Protein AF-A0A3B0SHJ3-F1 (afdb_monomer_lite)

InterPro domains:
  IPR014942 Nucleotidyl transferase AbiEii toxin, Type IV TA system [PF08843] (2-91)

Secondary structure (DSSP, 8-state):
--------SS--S-SSPPEEEEEEEE-SS-EEEEEEEE--HHHHHHHHHHHHHHS--HHHHHHHHHHHHTS---HHHHHHHHGGGPPTT--HHHHHHHHHHTT-

pLDDT: mean 94.22, std 4.11, range [73.62, 98.12]

Sequence (104 aa):
MRVKIEVNTFERSPANPPIRIPFRVESSWFSGSADVLTFTLDEVAATKIRALFQRSKGRDLFDLCLALAQLGVSPSSIVEAFAPYRPDGYTRRRAELNLREKLT

Foldseek 3Di:
DDDDDDDDDPPPDFLDQWAWDKDWDDDPVDTDIDGDTGHDLLLVLLLLLLVLLPDQDVVSVVSNCCCVPPVVPDPVSNVSRNVSVQDPPDDPVSSVVSNVVSVD

Organism: NCBI:txid652676

Radius of gyration: 16.34 Å; chains: 1; bounding box: 32×34×47 Å

Structure (mmCIF, N/CA/C/O backbone):
data_AF-A0A3B0SHJ3-F1
#
_entry.id   AF-A0A3B0SHJ3-F1
#
loop_
_atom_site.group_PDB
_atom_site.id
_atom_site.type_symbol
_atom_site.label_atom_id
_atom_site.label_alt_id
_atom_site.label_comp_id
_atom_site.label_asym_id
_atom_site.label_entity_id
_atom_site.label_seq_id
_atom_site.pdbx_PDB_ins_code
_atom_site.Cartn_x
_atom_site.Cartn_y
_atom_site.Cartn_z
_atom_site.occupancy
_atom_site.B_iso_or_equiv
_atom_site.auth_seq_id
_atom_site.auth_comp_id
_atom_site.auth_asym_id
_atom_site.auth_atom_id
_atom_site.pdbx_PDB_model_num
ATOM 1 N N . MET A 1 1 ? -1.099 -14.171 21.950 1.00 81.75 1 MET A N 1
ATOM 2 C CA . MET A 1 1 ? -1.215 -13.470 20.650 1.00 81.75 1 MET A CA 1
ATOM 3 C C . MET A 1 1 ? 0.085 -12.722 20.385 1.00 81.75 1 MET A C 1
ATOM 5 O O . MET A 1 1 ? 0.650 -12.201 21.334 1.00 81.75 1 MET A O 1
ATOM 9 N N . ARG A 1 2 ? 0.587 -12.700 19.146 1.00 93.12 2 ARG A N 1
ATOM 10 C CA . ARG A 1 2 ? 1.766 -11.904 18.762 1.00 93.12 2 ARG A CA 1
ATOM 11 C C . ARG A 1 2 ? 1.358 -10.970 17.629 1.00 93.12 2 ARG A C 1
ATOM 13 O O . ARG A 1 2 ? 0.772 -11.441 16.660 1.00 93.12 2 ARG A O 1
ATOM 20 N N . VAL A 1 3 ? 1.652 -9.680 17.766 1.00 93.94 3 VAL A N 1
ATOM 21 C CA . VAL A 1 3 ? 1.360 -8.660 16.750 1.00 93.94 3 VAL A CA 1
ATOM 22 C C . VAL A 1 3 ? 2.682 -8.195 16.157 1.00 93.94 3 VAL A C 1
ATOM 24 O O . VAL A 1 3 ? 3.591 -7.821 16.894 1.00 93.94 3 VAL A O 1
ATOM 27 N N . LYS A 1 4 ? 2.802 -8.251 14.829 1.00 96.50 4 LYS A N 1
ATOM 28 C CA . LYS A 1 4 ? 3.963 -7.726 14.109 1.00 96.50 4 LYS A CA 1
ATOM 29 C C . LYS A 1 4 ? 3.676 -6.285 13.698 1.00 96.50 4 LYS A C 1
ATOM 31 O O . LYS A 1 4 ? 2.665 -6.038 13.049 1.00 96.50 4 LYS A O 1
ATOM 36 N N . ILE A 1 5 ? 4.575 -5.372 14.051 1.00 95.62 5 ILE A N 1
ATOM 37 C CA . ILE A 1 5 ? 4.511 -3.958 13.669 1.00 95.62 5 ILE A CA 1
ATOM 38 C C . ILE A 1 5 ? 5.692 -3.675 12.738 1.00 95.62 5 ILE A C 1
ATOM 40 O O . ILE A 1 5 ? 6.832 -3.994 13.072 1.00 95.62 5 ILE A O 1
ATOM 44 N N . GLU A 1 6 ? 5.413 -3.111 11.564 1.00 95.06 6 GLU A N 1
ATOM 45 C CA . GLU A 1 6 ? 6.416 -2.684 10.584 1.00 95.06 6 GLU A CA 1
ATOM 46 C C . GLU A 1 6 ? 6.282 -1.175 10.358 1.00 95.06 6 GLU A C 1
ATOM 48 O O . GLU A 1 6 ? 5.169 -0.667 10.233 1.00 95.06 6 GLU A O 1
ATOM 53 N N . VAL A 1 7 ? 7.410 -0.461 10.304 1.00 93.62 7 VAL A N 1
ATOM 54 C CA . VAL A 1 7 ? 7.455 0.991 10.072 1.00 93.62 7 VAL A CA 1
ATOM 55 C C . VAL A 1 7 ? 8.465 1.276 8.964 1.00 93.62 7 VAL A C 1
ATOM 57 O O . VAL A 1 7 ? 9.634 0.915 9.089 1.00 93.62 7 VAL A O 1
ATOM 60 N N . ASN A 1 8 ? 8.023 1.916 7.877 1.00 90.12 8 ASN A N 1
ATOM 61 C CA . ASN A 1 8 ? 8.918 2.384 6.817 1.00 90.12 8 ASN A CA 1
ATOM 62 C C . ASN A 1 8 ? 9.569 3.709 7.245 1.00 90.12 8 ASN A C 1
ATOM 64 O O . ASN A 1 8 ? 8.874 4.646 7.634 1.00 90.12 8 ASN A O 1
ATOM 68 N N . THR A 1 9 ? 10.898 3.785 7.189 1.00 91.12 9 THR A N 1
ATOM 69 C CA . THR A 1 9 ? 11.678 4.959 7.613 1.00 91.12 9 THR A CA 1
ATOM 70 C C . THR A 1 9 ? 12.254 5.770 6.452 1.00 91.12 9 THR A C 1
ATOM 72 O O . THR A 1 9 ? 12.712 6.892 6.670 1.00 91.12 9 THR A O 1
ATOM 75 N N . PHE A 1 10 ? 12.214 5.241 5.227 1.00 85.38 10 PHE A N 1
ATOM 76 C CA . PHE A 1 10 ? 12.806 5.871 4.043 1.00 85.38 10 PHE A CA 1
ATOM 77 C C . PHE A 1 10 ? 11.757 6.611 3.213 1.00 85.38 10 PHE A C 1
ATOM 79 O O . PHE A 1 10 ? 11.955 7.766 2.843 1.00 85.38 10 PHE A O 1
ATOM 86 N N . GLU A 1 11 ? 10.605 5.986 2.985 1.00 84.69 11 GLU A N 1
ATOM 87 C CA 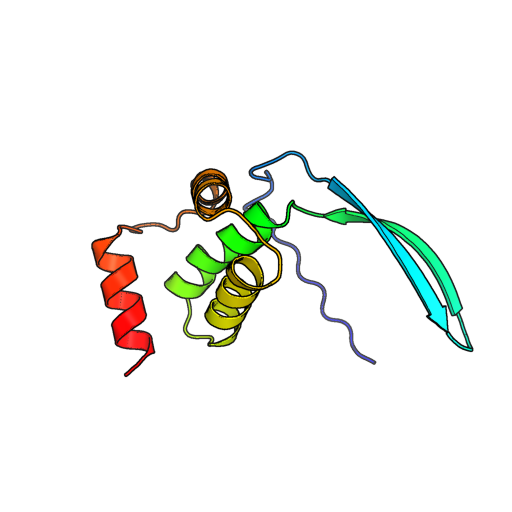. GLU A 1 11 ? 9.507 6.562 2.206 1.00 84.69 11 GLU A CA 1
ATOM 88 C C . GLU A 1 11 ? 8.465 7.133 3.157 1.00 84.69 11 GLU A C 1
ATOM 90 O O . GLU A 1 11 ? 7.574 6.433 3.634 1.00 84.69 11 GLU A O 1
ATOM 95 N N . ARG A 1 12 ? 8.643 8.410 3.494 1.00 83.94 12 ARG A N 1
ATOM 96 C CA . ARG A 1 12 ? 7.862 9.088 4.540 1.00 83.94 12 ARG A CA 1
ATOM 97 C C . ARG A 1 12 ? 6.768 10.004 3.996 1.00 83.94 12 ARG A C 1
ATOM 99 O O . ARG A 1 12 ? 5.947 10.477 4.774 1.00 83.94 12 ARG A O 1
ATOM 106 N N . SER A 1 13 ? 6.767 10.247 2.688 1.00 89.44 13 SER A N 1
ATOM 107 C CA . SER A 1 13 ? 5.778 11.093 2.026 1.00 89.44 13 SER A CA 1
ATOM 108 C C . SER A 1 13 ? 4.768 10.215 1.288 1.00 89.44 13 SER A C 1
ATOM 110 O O . SER A 1 13 ? 5.190 9.433 0.432 1.00 89.44 13 SER A O 1
ATOM 112 N N . PRO A 1 14 ? 3.469 10.312 1.612 1.00 93.25 14 PRO A N 1
ATOM 113 C CA . PRO A 1 14 ? 2.426 9.649 0.841 1.00 93.25 14 PRO A CA 1
ATOM 114 C C . PRO A 1 14 ? 2.296 10.277 -0.555 1.00 93.25 14 PRO A C 1
ATOM 116 O O . PRO A 1 14 ? 2.685 11.433 -0.756 1.00 93.25 14 PRO A O 1
ATOM 119 N N . ALA A 1 15 ? 1.737 9.532 -1.507 1.00 94.25 15 ALA A N 1
ATOM 120 C CA . ALA A 1 15 ? 1.384 10.063 -2.825 1.00 94.25 15 ALA A CA 1
ATOM 121 C C . ALA A 1 15 ? 0.227 11.070 -2.732 1.00 94.25 15 ALA A C 1
ATOM 123 O O . ALA A 1 15 ? 0.269 12.117 -3.376 1.00 94.25 15 ALA A O 1
ATOM 124 N N . ASN A 1 16 ? -0.767 10.773 -1.892 1.00 93.88 16 ASN A N 1
ATOM 125 C CA . ASN A 1 16 ? -1.926 11.618 -1.634 1.00 93.88 16 ASN A CA 1
ATOM 126 C C . ASN A 1 16 ? -1.999 12.024 -0.151 1.00 93.88 16 ASN A C 1
ATOM 128 O O . ASN A 1 16 ? -1.426 11.361 0.712 1.00 93.88 16 ASN A O 1
ATOM 132 N N . PRO A 1 17 ? -2.732 13.090 0.216 1.00 95.56 17 PRO A N 1
ATOM 133 C CA . PRO A 1 17 ? -3.028 13.355 1.620 1.00 95.56 17 PRO A CA 1
ATOM 134 C C . PRO A 1 17 ? -3.686 12.128 2.285 1.00 95.56 17 PRO A C 1
ATOM 136 O O . PRO A 1 17 ? -4.662 11.600 1.745 1.00 95.56 17 PRO A O 1
ATOM 139 N N . PRO A 1 18 ? -3.190 11.661 3.448 1.00 95.75 18 PRO A N 1
ATOM 140 C CA . PRO A 1 18 ? -3.762 10.503 4.116 1.00 95.75 18 PRO A CA 1
ATOM 141 C C . PRO A 1 18 ? -5.178 10.818 4.603 1.00 95.75 18 PRO A C 1
ATOM 143 O O . PRO A 1 18 ? -5.482 11.932 5.036 1.00 95.75 18 PRO A O 1
ATOM 146 N N . ILE A 1 19 ? -6.038 9.808 4.564 1.00 97.38 19 ILE A N 1
ATOM 147 C CA . ILE A 1 19 ? -7.447 9.895 4.940 1.00 97.38 19 ILE A CA 1
ATOM 148 C C . ILE A 1 19 ? -7.677 9.280 6.318 1.00 97.38 19 ILE A C 1
ATOM 150 O O . ILE A 1 19 ? -6.891 8.463 6.799 1.00 97.38 19 ILE A O 1
ATOM 154 N N . ARG A 1 20 ? -8.780 9.660 6.963 1.00 98.12 20 ARG A N 1
ATOM 155 C CA . ARG A 1 20 ? -9.241 9.038 8.207 1.00 98.12 20 ARG A CA 1
ATOM 156 C C . ARG A 1 20 ? -10.463 8.181 7.929 1.00 98.12 20 ARG A C 1
ATOM 158 O O . ARG A 1 20 ? -11.426 8.670 7.346 1.00 98.12 20 ARG A O 1
ATOM 165 N N . ILE A 1 21 ? -10.418 6.923 8.352 1.00 96.75 21 ILE A N 1
ATOM 166 C CA . ILE A 1 21 ? -11.545 5.996 8.247 1.00 96.75 21 ILE A CA 1
ATOM 167 C C . ILE A 1 21 ? -11.999 5.629 9.665 1.00 96.75 21 ILE A C 1
ATOM 169 O O . ILE A 1 21 ? -11.167 5.171 10.456 1.00 96.75 21 ILE A O 1
ATOM 173 N N . PRO A 1 22 ? -13.288 5.806 10.009 1.00 97.75 22 PRO A N 1
ATOM 174 C CA . PRO A 1 22 ? -13.801 5.392 11.306 1.00 97.75 22 PRO A CA 1
ATOM 175 C C . PRO A 1 22 ? -13.758 3.866 11.411 1.00 97.75 22 PRO A C 1
ATOM 177 O O . PRO A 1 22 ? -14.297 3.152 10.565 1.00 97.75 22 PRO A O 1
ATOM 180 N N . PHE A 1 23 ? -13.129 3.356 12.466 1.00 97.25 23 PHE A N 1
ATOM 181 C CA . PHE A 1 23 ? -13.066 1.930 12.760 1.00 97.25 23 PHE A CA 1
ATOM 182 C C . PHE A 1 23 ? -13.593 1.664 14.165 1.00 97.25 23 PHE A C 1
ATOM 184 O O . PHE A 1 23 ? -13.221 2.350 15.120 1.00 97.25 23 PHE A O 1
ATOM 191 N N . ARG A 1 24 ? -14.459 0.656 14.295 1.00 97.75 24 ARG A N 1
ATOM 192 C CA . ARG A 1 24 ? -15.031 0.231 15.572 1.00 97.75 24 ARG A CA 1
ATOM 193 C C . ARG A 1 24 ? -14.740 -1.244 15.814 1.00 97.75 24 ARG A C 1
ATOM 195 O O . ARG A 1 24 ? -14.871 -2.065 14.912 1.00 97.75 24 ARG A O 1
ATOM 202 N N . VAL A 1 25 ? -14.388 -1.558 17.053 1.00 96.62 25 VAL A N 1
ATOM 203 C CA . VAL A 1 25 ? -14.275 -2.921 17.567 1.00 96.62 25 VAL A CA 1
ATOM 204 C C . VAL A 1 25 ? -15.342 -3.115 18.633 1.00 96.62 25 VAL A C 1
ATOM 206 O O . VAL A 1 25 ? -15.446 -2.306 19.554 1.00 96.62 25 VAL A O 1
ATOM 209 N N . GLU A 1 26 ? -16.100 -4.200 18.519 1.00 97.12 26 GLU A N 1
ATOM 210 C CA . GLU A 1 26 ? -17.040 -4.668 19.536 1.00 97.12 26 GLU A CA 1
ATOM 211 C C . GLU A 1 26 ? -16.763 -6.154 19.794 1.00 97.12 26 GLU A C 1
ATOM 213 O O . GLU A 1 26 ? -16.720 -6.968 18.870 1.00 97.12 26 GLU A O 1
ATOM 218 N N . SER A 1 27 ? -16.502 -6.507 21.050 1.00 95.56 27 SER A N 1
ATOM 219 C CA . SER A 1 27 ? -16.205 -7.874 21.483 1.00 95.56 27 SER A CA 1
ATOM 220 C C . SER A 1 27 ? -16.653 -8.087 22.930 1.00 95.56 27 SER A C 1
ATOM 222 O O . SER A 1 27 ? -16.972 -7.131 23.633 1.00 95.56 27 SER A O 1
ATOM 224 N N . SER A 1 28 ? -16.636 -9.332 23.415 1.00 97.12 28 SER A N 1
ATOM 225 C CA . S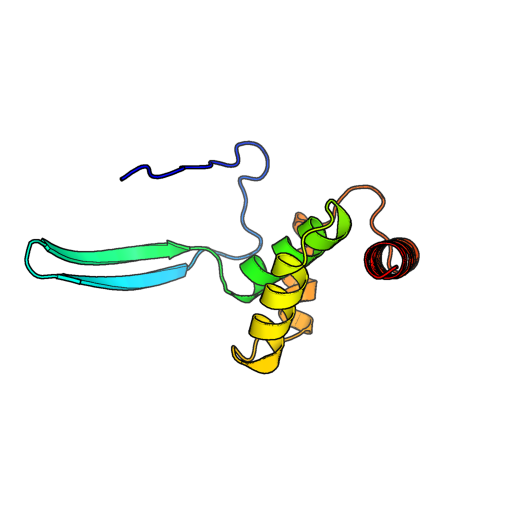ER A 1 28 ? -17.080 -9.655 24.781 1.00 97.12 28 SER A CA 1
ATOM 226 C C . SER A 1 28 ? -16.208 -9.065 25.898 1.00 97.12 28 SER A C 1
ATOM 228 O O . SER A 1 28 ? -16.606 -9.098 27.058 1.00 97.12 28 SER A O 1
ATOM 230 N N . TRP A 1 29 ? -15.019 -8.558 25.572 1.00 96.62 29 TRP A N 1
ATOM 231 C CA . TRP A 1 29 ? -14.028 -8.084 26.543 1.00 96.62 29 TRP A CA 1
ATOM 232 C C . TRP A 1 29 ? -13.475 -6.688 26.219 1.00 96.62 29 TRP A C 1
ATOM 234 O O . TRP A 1 29 ? -12.687 -6.152 26.994 1.00 96.62 29 TRP A O 1
ATOM 244 N N . PHE A 1 30 ? -13.877 -6.088 25.094 1.00 96.88 30 PHE A N 1
ATOM 245 C CA . PHE A 1 30 ? -13.462 -4.747 24.691 1.00 96.88 30 PHE A CA 1
ATOM 246 C C . PHE A 1 30 ? -14.437 -4.139 23.680 1.00 96.88 30 PHE A C 1
ATOM 248 O O . PHE A 1 30 ? -14.815 -4.801 22.709 1.00 96.88 30 PHE A O 1
ATOM 255 N N . SER A 1 31 ? -14.742 -2.855 23.870 1.00 97.88 31 SER A N 1
ATOM 256 C CA . SER A 1 31 ? -15.421 -2.009 22.890 1.00 97.88 31 SER A CA 1
ATOM 257 C C . SER A 1 31 ? -14.667 -0.694 22.747 1.00 97.88 31 SER A C 1
ATOM 259 O O . SER A 1 31 ? -14.286 -0.079 23.743 1.00 97.88 31 SER A O 1
ATOM 261 N N . GLY A 1 32 ? -14.459 -0.250 21.511 1.00 98.00 32 GLY A N 1
ATOM 262 C CA . GLY A 1 32 ? -13.753 0.995 21.238 1.00 98.00 32 GLY A CA 1
ATOM 263 C C . GLY A 1 32 ? -13.864 1.423 19.783 1.00 98.00 32 GLY A C 1
ATOM 264 O O . GLY A 1 32 ? -14.184 0.627 18.901 1.00 98.00 32 GLY A O 1
ATOM 265 N N . SER A 1 33 ? -13.589 2.697 19.531 1.00 98.06 33 SER A N 1
ATOM 266 C CA . SER A 1 33 ? -13.580 3.270 18.187 1.00 98.06 33 SER A CA 1
ATOM 267 C C . SER A 1 33 ? -12.450 4.274 18.026 1.00 98.06 33 SER A C 1
ATOM 269 O O . SER A 1 33 ? -12.076 4.942 18.988 1.00 98.06 33 SER A O 1
ATOM 271 N N . ALA A 1 34 ? -11.938 4.401 16.807 1.00 97.81 34 ALA A N 1
ATOM 272 C CA . ALA A 1 34 ? -10.945 5.402 16.451 1.00 97.81 34 ALA A CA 1
ATOM 273 C C . ALA A 1 34 ? -11.063 5.789 14.973 1.00 97.81 34 ALA A C 1
ATOM 275 O O . ALA A 1 34 ? -11.437 4.966 14.137 1.00 97.81 34 ALA A O 1
ATOM 276 N N . ASP A 1 35 ? -10.665 7.018 14.656 1.00 98.06 35 ASP A N 1
ATOM 277 C CA . ASP A 1 35 ? -10.467 7.470 13.281 1.00 98.06 35 ASP A CA 1
ATOM 278 C C . ASP A 1 35 ? -9.055 7.102 12.819 1.00 98.06 35 ASP A C 1
ATOM 280 O O . ASP A 1 35 ? -8.074 7.798 13.113 1.00 98.06 35 ASP A O 1
ATOM 284 N N . VAL A 1 36 ? -8.951 5.981 12.106 1.00 97.38 36 VAL A N 1
ATOM 285 C CA . VAL A 1 36 ? -7.678 5.409 11.663 1.00 97.38 36 VAL A CA 1
ATOM 286 C C . VAL A 1 36 ? -7.136 6.227 10.501 1.00 97.38 36 VAL A C 1
ATOM 288 O O . VAL A 1 36 ? -7.760 6.304 9.444 1.00 97.38 36 VAL A O 1
ATOM 291 N N . LEU A 1 37 ? -5.961 6.827 10.694 1.00 97.44 37 LEU A N 1
ATOM 292 C CA . LEU A 1 37 ? -5.228 7.495 9.624 1.00 97.44 37 LEU A CA 1
ATOM 293 C C . LEU A 1 37 ? -4.606 6.440 8.699 1.00 97.44 37 LEU A C 1
ATOM 295 O O . LEU A 1 37 ? -3.835 5.596 9.154 1.00 97.44 37 LEU A O 1
ATOM 299 N N . THR A 1 38 ? -4.937 6.491 7.414 1.00 96.31 38 THR A N 1
ATOM 300 C CA . THR A 1 38 ? -4.489 5.531 6.400 1.00 96.31 38 THR A CA 1
ATOM 301 C C . THR A 1 38 ? -4.280 6.212 5.049 1.00 96.31 38 THR A C 1
ATOM 303 O O . THR A 1 38 ? -4.778 7.308 4.803 1.00 96.31 38 THR A O 1
ATOM 306 N N . PHE A 1 39 ? -3.546 5.556 4.156 1.00 96.38 39 PHE A N 1
ATOM 307 C CA . PHE A 1 39 ? -3.467 5.939 2.748 1.00 96.38 39 PHE A CA 1
ATOM 308 C C . PHE A 1 39 ? -4.800 5.695 2.034 1.00 96.38 39 PHE A C 1
ATOM 310 O O . PHE A 1 39 ? -5.624 4.890 2.488 1.00 96.38 39 PHE A O 1
ATOM 317 N N . THR A 1 40 ? -4.990 6.366 0.900 1.00 96.38 40 THR A N 1
ATOM 318 C CA . THR A 1 40 ? -6.119 6.108 0.007 1.00 96.38 40 THR A CA 1
ATOM 319 C C . THR A 1 40 ? -6.002 4.720 -0.626 1.00 96.38 40 THR A C 1
ATOM 321 O O . THR A 1 40 ? -4.922 4.127 -0.696 1.00 96.38 40 THR A O 1
ATOM 324 N N . LEU A 1 41 ? -7.125 4.153 -1.065 1.00 96.31 41 LEU A N 1
ATOM 325 C CA . LEU A 1 41 ? -7.143 2.776 -1.555 1.00 96.31 41 LEU A CA 1
ATOM 326 C C . LEU A 1 41 ? -6.334 2.598 -2.854 1.00 96.31 41 LEU A C 1
ATOM 328 O O . LEU A 1 41 ? -5.667 1.580 -3.033 1.00 96.31 41 LEU A O 1
ATOM 332 N N . ASP A 1 42 ? -6.362 3.599 -3.730 1.00 96.88 42 ASP A N 1
ATOM 333 C CA . ASP A 1 42 ? -5.539 3.692 -4.936 1.00 96.88 42 ASP A CA 1
ATOM 334 C C . ASP A 1 42 ? -4.042 3.706 -4.614 1.00 96.88 42 ASP A C 1
ATOM 336 O O . ASP A 1 42 ? -3.283 2.976 -5.249 1.00 96.88 42 ASP A O 1
ATOM 340 N N . GLU A 1 43 ? -3.623 4.431 -3.577 1.00 97.06 43 GLU A N 1
ATOM 341 C CA . GLU A 1 43 ? -2.235 4.460 -3.121 1.00 97.06 43 GLU A CA 1
ATOM 342 C C . GLU A 1 43 ? -1.810 3.112 -2.521 1.00 97.06 43 GLU A C 1
ATOM 344 O O . GLU A 1 43 ? -0.759 2.570 -2.874 1.00 97.06 43 GLU A O 1
ATOM 349 N N . VAL A 1 44 ? -2.663 2.494 -1.694 1.00 96.62 44 VAL A N 1
ATOM 350 C CA . VAL A 1 44 ? -2.422 1.135 -1.179 1.00 96.62 44 VAL A CA 1
ATOM 351 C C . VAL A 1 44 ? -2.252 0.145 -2.333 1.00 96.62 44 VAL A C 1
ATOM 353 O O . VAL A 1 44 ? -1.292 -0.631 -2.328 1.00 96.62 44 VAL A O 1
ATOM 356 N N . ALA A 1 45 ? -3.131 0.182 -3.338 1.00 97.62 45 ALA A N 1
ATOM 357 C CA . ALA A 1 45 ? -3.035 -0.662 -4.525 1.00 97.62 45 ALA A CA 1
ATOM 358 C C . ALA A 1 45 ? -1.774 -0.355 -5.355 1.00 97.62 45 ALA A C 1
ATOM 360 O O . ALA A 1 45 ? -1.103 -1.280 -5.814 1.00 97.62 45 ALA A O 1
ATOM 361 N N . ALA A 1 46 ? -1.378 0.912 -5.481 1.00 96.81 46 ALA A N 1
ATOM 362 C CA . ALA A 1 46 ? -0.175 1.313 -6.204 1.00 96.81 46 ALA A CA 1
ATOM 363 C C . ALA A 1 46 ? 1.091 0.683 -5.604 1.00 96.81 46 ALA A C 1
ATOM 365 O O . ALA A 1 46 ? 1.932 0.145 -6.332 1.00 96.81 46 ALA A O 1
ATOM 366 N N . THR A 1 47 ? 1.203 0.626 -4.271 1.00 96.12 47 THR A N 1
ATOM 367 C CA . THR A 1 47 ? 2.346 -0.044 -3.620 1.00 96.12 47 THR A CA 1
ATOM 368 C C . THR A 1 47 ? 2.434 -1.543 -3.943 1.00 96.12 47 THR A C 1
ATOM 370 O O . THR A 1 47 ? 3.532 -2.116 -3.929 1.00 96.12 47 THR A O 1
ATOM 373 N N . LYS A 1 48 ? 1.313 -2.189 -4.304 1.00 96.44 48 LYS A N 1
ATOM 374 C CA . LYS A 1 48 ? 1.289 -3.597 -4.728 1.00 96.44 48 LYS A CA 1
ATOM 375 C C . LYS A 1 48 ? 1.939 -3.807 -6.084 1.00 96.44 48 LYS A C 1
ATOM 377 O O . LYS A 1 48 ? 2.524 -4.863 -6.280 1.00 96.44 48 LYS A O 1
ATOM 382 N N . ILE A 1 49 ? 1.939 -2.814 -6.976 1.00 95.44 49 ILE A N 1
ATOM 383 C CA . ILE A 1 49 ? 2.664 -2.892 -8.255 1.00 95.44 49 ILE A CA 1
ATOM 384 C C . ILE A 1 49 ? 4.166 -3.041 -7.993 1.00 95.44 49 ILE A C 1
ATOM 386 O O . ILE A 1 49 ? 4.815 -3.935 -8.541 1.00 95.44 49 ILE A O 1
ATOM 390 N N . ARG A 1 50 ? 4.727 -2.218 -7.095 1.00 94.50 50 ARG A N 1
ATOM 391 C CA . ARG A 1 50 ? 6.136 -2.349 -6.697 1.00 94.50 50 ARG A CA 1
ATOM 392 C C . ARG A 1 50 ? 6.398 -3.684 -6.008 1.00 94.50 50 ARG A C 1
ATOM 394 O O . ARG A 1 50 ? 7.382 -4.341 -6.340 1.00 94.50 50 ARG A O 1
ATOM 401 N N . ALA A 1 51 ? 5.551 -4.083 -5.059 1.00 94.56 51 ALA A N 1
ATOM 402 C CA . ALA A 1 51 ? 5.720 -5.354 -4.359 1.00 94.56 51 ALA A CA 1
ATOM 403 C C . ALA A 1 51 ? 5.698 -6.532 -5.347 1.00 94.56 51 ALA A C 1
ATOM 405 O O . ALA A 1 51 ? 6.594 -7.375 -5.324 1.00 94.56 51 ALA A O 1
ATOM 406 N N . LEU A 1 52 ? 4.742 -6.533 -6.277 1.00 93.81 52 LEU A N 1
ATOM 407 C CA . LEU A 1 52 ? 4.634 -7.526 -7.334 1.00 93.81 52 LEU A CA 1
ATOM 408 C C . LEU A 1 52 ? 5.870 -7.539 -8.232 1.00 93.81 52 LEU A C 1
ATOM 410 O O . LEU A 1 52 ? 6.260 -8.612 -8.664 1.00 93.81 52 LEU A O 1
ATOM 414 N N . PHE A 1 53 ? 6.522 -6.400 -8.479 1.00 94.94 53 PHE A N 1
ATOM 415 C CA . PHE A 1 53 ? 7.777 -6.340 -9.234 1.00 94.94 53 PHE A CA 1
ATOM 416 C C . PHE A 1 53 ? 8.977 -6.879 -8.434 1.00 94.94 53 PHE A C 1
ATOM 418 O O . PHE A 1 53 ? 9.761 -7.685 -8.935 1.00 94.94 53 PHE A O 1
ATOM 425 N N . GLN A 1 54 ? 9.111 -6.501 -7.163 1.00 93.25 54 GLN A N 1
ATOM 426 C CA . GLN A 1 54 ? 10.298 -6.804 -6.351 1.00 93.25 54 GLN A CA 1
ATOM 427 C C . GLN A 1 54 ? 10.309 -8.212 -5.738 1.00 93.25 54 GLN A C 1
ATOM 429 O O . GLN A 1 54 ? 11.380 -8.730 -5.432 1.00 93.25 54 GLN A O 1
ATOM 434 N N . ARG A 1 55 ? 9.149 -8.853 -5.543 1.00 92.12 55 ARG A N 1
ATOM 435 C CA . ARG A 1 55 ? 9.049 -10.189 -4.922 1.00 92.12 55 ARG A CA 1
ATOM 436 C C . ARG A 1 55 ? 8.021 -11.087 -5.612 1.00 92.12 55 ARG A C 1
ATOM 438 O O . ARG A 1 55 ? 7.183 -10.611 -6.370 1.00 92.12 55 ARG A O 1
ATOM 445 N N . SER A 1 56 ? 8.069 -12.385 -5.319 1.00 86.50 56 SER A N 1
ATOM 446 C CA . SER A 1 56 ? 7.132 -13.392 -5.840 1.00 86.50 56 SER A CA 1
ATOM 447 C C . SER A 1 56 ? 6.165 -13.836 -4.743 1.00 86.50 56 SER A C 1
ATOM 449 O O . SER A 1 56 ? 6.390 -14.837 -4.066 1.00 86.50 56 SER A O 1
ATOM 451 N N . LYS A 1 57 ? 5.102 -13.058 -4.502 1.00 85.50 57 LYS A N 1
ATOM 452 C CA . LYS A 1 57 ? 4.028 -13.431 -3.567 1.00 85.50 57 LYS A CA 1
ATOM 453 C C . LYS A 1 57 ? 2.673 -13.272 -4.247 1.00 85.50 57 LYS A C 1
ATOM 455 O O . LYS A 1 57 ? 2.245 -12.152 -4.495 1.00 85.50 57 LYS A O 1
ATOM 460 N N . GLY A 1 58 ? 1.964 -14.383 -4.466 1.00 86.62 58 GLY A N 1
ATOM 461 C CA . GLY A 1 58 ? 0.660 -14.386 -5.152 1.00 86.62 58 GLY A CA 1
ATOM 462 C C . GLY A 1 58 ? -0.399 -13.471 -4.519 1.00 86.62 58 GLY A C 1
ATOM 463 O O . GLY A 1 58 ? -1.289 -12.988 -5.209 1.00 86.62 58 GLY A O 1
ATOM 464 N N . ARG A 1 59 ? -0.259 -13.151 -3.225 1.00 93.00 59 ARG A N 1
ATOM 465 C CA . ARG A 1 59 ? -1.132 -12.199 -2.521 1.00 93.00 59 ARG A CA 1
ATOM 466 C C . ARG A 1 59 ? -1.105 -10.788 -3.112 1.00 93.00 59 ARG A C 1
ATOM 468 O O . ARG A 1 59 ? -2.139 -10.146 -3.114 1.00 93.00 59 ARG A O 1
ATOM 475 N N . ASP A 1 60 ? 0.028 -10.319 -3.641 1.00 93.38 60 ASP A N 1
ATOM 476 C CA . ASP A 1 60 ? 0.097 -8.972 -4.228 1.00 93.38 60 ASP A CA 1
ATOM 477 C C . ASP A 1 60 ? -0.753 -8.878 -5.515 1.00 93.38 60 ASP A C 1
ATOM 479 O O . ASP A 1 60 ? -1.388 -7.856 -5.765 1.00 93.38 60 ASP A O 1
ATOM 483 N N . LEU A 1 61 ? -0.833 -9.966 -6.295 1.00 92.12 61 LEU A N 1
ATOM 484 C CA . LEU A 1 61 ? -1.719 -10.061 -7.461 1.00 92.12 61 LEU A CA 1
ATOM 485 C C . LEU A 1 61 ? -3.195 -10.155 -7.045 1.00 92.12 61 LEU A C 1
ATOM 487 O O . LEU A 1 61 ? -4.048 -9.520 -7.661 1.00 92.12 61 LEU A O 1
ATOM 491 N N . PHE A 1 62 ? -3.490 -10.920 -5.990 1.00 94.12 62 PHE A N 1
ATOM 492 C CA . PHE A 1 62 ? -4.835 -10.988 -5.419 1.00 94.12 62 PHE A CA 1
ATOM 493 C C . PHE A 1 62 ? -5.311 -9.616 -4.925 1.00 94.12 62 PHE A C 1
ATOM 495 O O . PHE A 1 62 ? -6.415 -9.209 -5.268 1.00 94.12 62 PHE A O 1
ATOM 502 N N . ASP A 1 63 ? -4.473 -8.881 -4.189 1.00 95.62 63 ASP A N 1
ATOM 503 C CA . ASP A 1 63 ? -4.801 -7.549 -3.669 1.00 95.62 63 ASP A CA 1
ATOM 504 C C . ASP A 1 63 ? -5.121 -6.561 -4.807 1.00 95.62 63 ASP A C 1
ATOM 506 O O . ASP A 1 63 ? -6.094 -5.813 -4.724 1.00 95.62 63 ASP A O 1
ATOM 510 N N . LEU A 1 64 ? -4.344 -6.587 -5.899 1.00 94.94 64 LEU A N 1
ATOM 511 C CA . LEU A 1 64 ? -4.615 -5.779 -7.095 1.00 94.94 64 LEU A CA 1
ATOM 512 C C . LEU A 1 64 ? -5.930 -6.177 -7.776 1.00 94.94 64 LEU A C 1
ATOM 514 O O . LEU A 1 64 ? -6.714 -5.309 -8.152 1.00 94.94 64 LEU A O 1
ATOM 518 N N . CYS A 1 65 ? -6.194 -7.479 -7.912 1.00 95.25 65 CYS A N 1
ATOM 519 C CA . CYS A 1 65 ? -7.451 -7.978 -8.467 1.00 95.25 65 CYS A CA 1
ATOM 520 C C . CYS A 1 65 ? -8.650 -7.536 -7.617 1.00 95.25 65 CYS A C 1
ATOM 522 O O . CYS A 1 65 ? -9.637 -7.044 -8.155 1.00 95.25 65 CYS A O 1
ATOM 524 N N . LEU A 1 66 ? -8.544 -7.639 -6.290 1.00 97.25 66 LEU A N 1
ATOM 525 C CA . LEU A 1 66 ? -9.575 -7.207 -5.351 1.00 97.25 66 LEU A CA 1
ATOM 526 C C . LEU A 1 66 ? -9.857 -5.703 -5.474 1.00 97.25 66 LEU A C 1
ATOM 528 O O . LEU A 1 66 ? -11.019 -5.300 -5.566 1.00 97.25 66 LEU A O 1
ATOM 532 N N . ALA A 1 67 ? -8.800 -4.886 -5.522 1.00 97.19 67 ALA A N 1
ATOM 533 C CA . ALA A 1 67 ? -8.908 -3.439 -5.683 1.00 97.19 67 ALA A CA 1
ATOM 534 C C . ALA A 1 67 ? -9.654 -3.054 -6.971 1.00 97.19 67 ALA A C 1
ATOM 536 O O . ALA A 1 67 ? -10.544 -2.205 -6.940 1.00 97.19 67 ALA A O 1
ATOM 537 N N . LEU A 1 68 ? -9.331 -3.716 -8.085 1.00 96.75 68 LEU A N 1
ATOM 538 C CA . LEU A 1 68 ? -9.929 -3.447 -9.392 1.00 96.75 68 LEU A CA 1
ATOM 539 C C . LEU A 1 68 ? -11.356 -3.997 -9.520 1.00 96.75 68 LEU A C 1
ATOM 541 O O . LEU A 1 68 ? -12.244 -3.304 -10.006 1.00 96.75 68 LEU A O 1
ATOM 545 N N . ALA A 1 69 ? -11.580 -5.245 -9.110 1.00 96.31 69 ALA A N 1
ATOM 546 C CA . ALA A 1 69 ? -12.807 -5.975 -9.419 1.00 96.31 69 ALA A CA 1
ATOM 547 C C . ALA A 1 69 ? -13.921 -5.781 -8.384 1.00 96.31 69 ALA A C 1
ATOM 549 O O . ALA A 1 69 ? -15.092 -5.872 -8.739 1.00 96.31 69 ALA A O 1
ATOM 550 N N . GLN A 1 70 ? -13.578 -5.556 -7.112 1.00 95.94 70 GLN A N 1
ATOM 551 C CA . GLN A 1 70 ? -14.569 -5.486 -6.030 1.00 95.94 70 GLN A CA 1
ATOM 552 C C . GLN A 1 70 ? -14.632 -4.113 -5.376 1.00 95.94 70 GLN A C 1
ATOM 554 O O . GLN A 1 70 ? -15.714 -3.659 -5.020 1.00 95.94 70 GLN A O 1
ATOM 559 N N . LEU A 1 71 ? -13.487 -3.445 -5.219 1.00 95.06 71 LEU A N 1
ATOM 560 C CA . LEU A 1 71 ? -13.433 -2.145 -4.550 1.00 95.06 71 LEU A CA 1
ATOM 561 C C . LEU A 1 71 ? -13.571 -0.958 -5.516 1.00 95.06 71 LEU A C 1
ATOM 563 O O . LEU A 1 71 ? -13.623 0.184 -5.069 1.00 95.06 71 LEU A O 1
ATOM 567 N N . GLY A 1 72 ? -13.645 -1.221 -6.826 1.00 94.19 72 GLY A N 1
ATOM 568 C CA . GLY A 1 72 ? -13.937 -0.212 -7.846 1.00 94.19 72 GLY A CA 1
ATOM 569 C C . GLY A 1 72 ? -12.858 0.861 -7.997 1.00 94.19 72 GLY A C 1
ATOM 570 O O . GLY A 1 72 ? -13.156 1.971 -8.432 1.00 94.19 72 GLY A O 1
ATOM 571 N N . VAL A 1 73 ? -11.611 0.560 -7.626 1.00 96.94 73 VAL A N 1
ATOM 572 C CA . VAL A 1 73 ? -10.505 1.511 -7.762 1.00 96.94 73 VAL A CA 1
ATOM 573 C C . VAL A 1 73 ? -10.186 1.701 -9.241 1.00 96.94 73 VAL A C 1
ATOM 575 O O . VAL A 1 73 ? -9.972 0.726 -9.964 1.00 96.94 73 VAL A O 1
ATOM 578 N N . SER A 1 74 ? -10.113 2.954 -9.696 1.00 97.00 74 SER A N 1
ATOM 579 C CA . SER A 1 74 ? -9.751 3.239 -11.084 1.00 97.00 74 SER A CA 1
ATOM 580 C C . SER A 1 74 ? -8.315 2.785 -11.374 1.00 97.00 74 SER A C 1
ATOM 582 O O . SER A 1 74 ? -7.392 3.177 -10.656 1.00 97.00 74 SER A O 1
ATOM 584 N N . PRO A 1 75 ? -8.064 2.042 -12.469 1.00 96.69 75 PRO A N 1
ATOM 585 C CA . PRO A 1 75 ? -6.702 1.775 -12.918 1.00 96.69 75 PRO A CA 1
ATOM 586 C C . PRO A 1 75 ? -5.874 3.054 -13.099 1.00 96.69 75 PRO A C 1
ATOM 588 O O . PRO A 1 75 ? -4.679 3.044 -12.818 1.00 96.69 75 PRO A O 1
ATOM 591 N N . SER A 1 76 ? -6.494 4.158 -13.537 1.00 96.75 76 SER A N 1
ATOM 592 C CA . SER A 1 76 ? -5.789 5.429 -13.732 1.00 96.75 76 SER A CA 1
ATOM 593 C C . SER A 1 76 ? -5.300 6.019 -12.411 1.00 96.75 76 SER A C 1
ATOM 595 O O . SER A 1 76 ? -4.135 6.395 -12.327 1.00 96.75 76 SER A O 1
ATOM 597 N N . SER A 1 77 ? -6.127 6.009 -11.359 1.00 96.94 77 SER A N 1
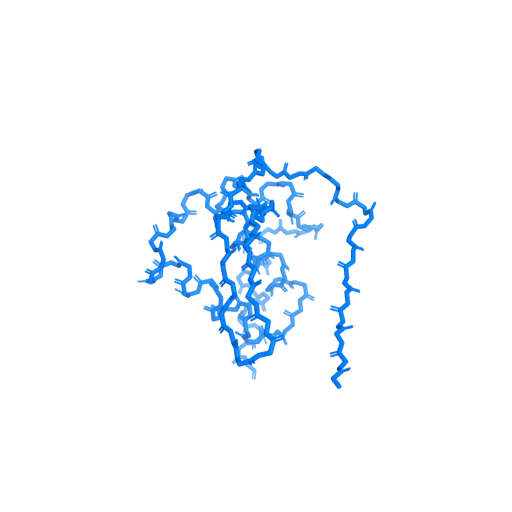ATOM 598 C CA . SER A 1 77 ? -5.744 6.558 -10.053 1.00 96.94 77 SER A CA 1
ATOM 599 C C . SER A 1 77 ? -4.637 5.733 -9.396 1.00 96.94 77 SER A C 1
ATOM 601 O O . SER A 1 77 ? -3.727 6.290 -8.792 1.00 96.94 77 SER A O 1
ATOM 603 N N . ILE A 1 78 ? -4.645 4.407 -9.580 1.00 97.25 78 ILE A N 1
ATOM 604 C CA . ILE A 1 78 ? -3.548 3.536 -9.126 1.00 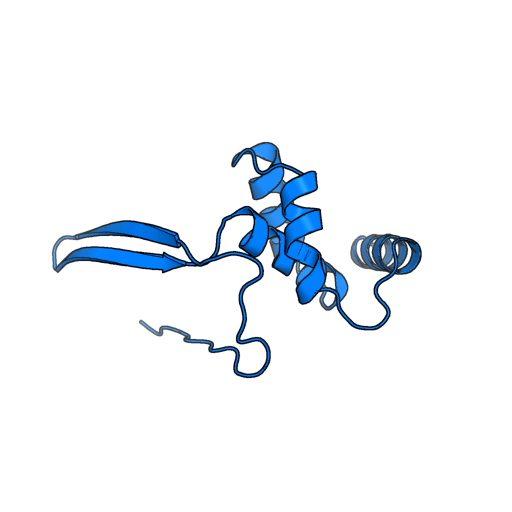97.25 78 ILE A CA 1
ATOM 605 C C . ILE A 1 78 ? -2.236 3.920 -9.823 1.00 97.25 78 ILE A C 1
ATOM 607 O O . ILE A 1 78 ? -1.185 3.990 -9.189 1.00 97.25 78 ILE A O 1
ATOM 611 N N . VAL A 1 79 ? -2.280 4.152 -11.138 1.00 95.25 79 VAL A N 1
ATOM 612 C CA . VAL A 1 79 ? -1.095 4.517 -11.929 1.00 95.25 79 VAL A CA 1
ATOM 613 C C . VAL A 1 79 ? -0.581 5.907 -11.546 1.00 95.25 79 VAL A C 1
ATOM 615 O O . VAL A 1 79 ? 0.631 6.087 -11.433 1.00 95.25 79 VAL A O 1
ATOM 618 N N . GLU A 1 80 ? -1.474 6.866 -11.308 1.00 95.69 80 GLU A N 1
ATOM 619 C CA . GLU A 1 80 ? -1.135 8.211 -10.826 1.00 95.69 80 GLU A CA 1
ATOM 620 C C . GLU A 1 80 ? -0.448 8.151 -9.453 1.00 95.69 80 GLU A C 1
ATOM 622 O O . GLU A 1 80 ? 0.649 8.690 -9.286 1.00 95.69 80 GLU A O 1
ATOM 627 N N . ALA A 1 81 ? -1.018 7.399 -8.507 1.00 96.44 81 ALA A N 1
ATOM 628 C CA . ALA A 1 81 ? -0.453 7.213 -7.171 1.00 96.44 81 ALA A CA 1
ATOM 629 C C . ALA A 1 81 ? 0.848 6.384 -7.160 1.00 96.44 81 ALA A C 1
ATOM 631 O O . ALA A 1 81 ? 1.577 6.384 -6.170 1.00 96.44 81 ALA A O 1
ATOM 632 N N . PHE A 1 82 ? 1.180 5.676 -8.246 1.00 96.12 82 PHE A N 1
ATOM 633 C CA . PHE A 1 82 ? 2.371 4.825 -8.321 1.00 96.12 82 PHE A CA 1
ATOM 634 C C . PHE A 1 82 ? 3.680 5.594 -8.523 1.00 96.12 82 PHE A C 1
ATOM 636 O O . PHE A 1 82 ? 4.744 5.064 -8.200 1.00 96.12 82 PHE A O 1
ATOM 643 N N . ALA A 1 83 ? 3.632 6.826 -9.037 1.00 92.12 83 ALA A N 1
ATOM 644 C CA . ALA A 1 83 ? 4.824 7.609 -9.371 1.00 92.12 83 ALA A CA 1
ATOM 645 C C . ALA A 1 83 ? 5.905 7.645 -8.260 1.00 92.12 83 ALA A C 1
ATOM 647 O O . ALA A 1 83 ? 7.049 7.297 -8.568 1.00 92.12 83 ALA A O 1
ATOM 648 N N . PRO A 1 84 ? 5.594 7.971 -6.986 1.00 92.12 84 PRO A N 1
ATOM 649 C CA . PRO A 1 84 ? 6.592 7.984 -5.909 1.00 92.12 84 PRO A CA 1
ATOM 650 C C . PRO A 1 84 ? 7.070 6.589 -5.478 1.00 92.12 84 PRO A C 1
ATOM 652 O O . PRO A 1 84 ? 8.110 6.473 -4.838 1.00 92.12 84 PRO A O 1
ATOM 655 N N . TYR A 1 85 ? 6.349 5.524 -5.837 1.00 93.44 85 TYR A N 1
ATOM 656 C CA . TYR A 1 85 ? 6.683 4.143 -5.472 1.00 93.44 85 TYR A CA 1
ATOM 657 C C . TYR A 1 85 ? 7.381 3.370 -6.581 1.00 93.44 85 TYR A C 1
ATOM 659 O O . TYR A 1 85 ? 7.648 2.177 -6.418 1.00 93.44 85 TYR A O 1
ATOM 667 N N . ARG A 1 86 ? 7.663 4.004 -7.719 1.00 94.44 86 ARG A N 1
ATOM 668 C CA . ARG A 1 86 ? 8.280 3.334 -8.857 1.00 94.44 86 ARG A CA 1
ATOM 669 C C . ARG A 1 86 ? 9.677 2.822 -8.469 1.00 94.44 86 ARG A C 1
ATOM 671 O O . ARG A 1 86 ? 10.544 3.633 -8.162 1.00 94.44 86 ARG A O 1
ATOM 678 N N . PRO A 1 87 ? 9.926 1.498 -8.495 1.00 94.25 87 PRO A N 1
ATOM 679 C CA . PRO A 1 87 ? 11.230 0.972 -8.124 1.00 94.25 87 PRO A CA 1
ATOM 680 C C . PRO A 1 87 ? 12.265 1.233 -9.222 1.00 94.25 87 PRO A C 1
ATOM 682 O O . PRO A 1 87 ? 11.924 1.385 -10.402 1.00 94.25 87 PRO A O 1
ATOM 685 N N . ASP A 1 88 ? 13.540 1.214 -8.845 1.00 93.50 88 ASP A N 1
ATOM 686 C CA . ASP A 1 88 ? 14.640 1.397 -9.787 1.00 93.50 88 ASP A CA 1
ATOM 687 C C . ASP A 1 88 ? 14.583 0.393 -10.938 1.00 93.50 88 ASP A C 1
ATOM 689 O O . ASP A 1 88 ? 14.335 -0.806 -10.777 1.00 93.50 88 ASP A O 1
ATOM 693 N N . GLY A 1 89 ? 14.798 0.904 -12.150 1.00 93.69 89 GLY A N 1
ATOM 694 C CA . GLY A 1 89 ? 14.766 0.092 -13.357 1.00 93.69 89 GLY A CA 1
ATOM 695 C C . GLY A 1 89 ? 13.3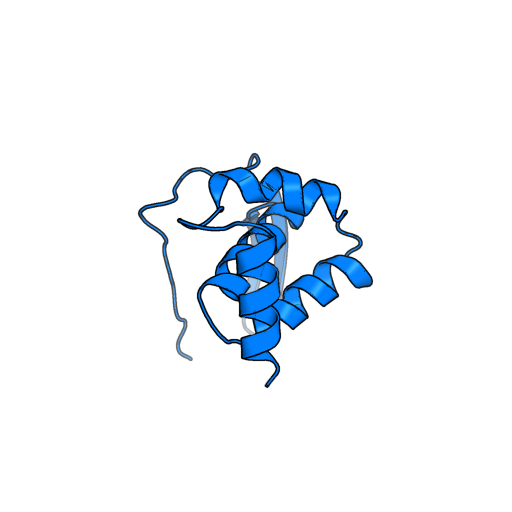71 -0.389 -13.772 1.00 93.69 89 GLY A C 1
ATOM 696 O O . GLY A 1 89 ? 13.267 -1.147 -14.741 1.00 93.69 89 GLY A O 1
ATOM 697 N N . TYR A 1 90 ? 12.299 0.050 -13.107 1.00 96.06 90 TYR A N 1
ATOM 698 C CA . TYR A 1 90 ? 10.940 -0.260 -13.535 1.00 96.06 90 TYR A CA 1
ATOM 699 C C . TYR A 1 90 ? 10.666 0.317 -14.924 1.00 96.06 90 TYR A C 1
ATOM 701 O O . TYR A 1 90 ? 10.690 1.530 -15.141 1.00 96.06 90 TYR A O 1
ATOM 709 N N . THR A 1 91 ? 10.350 -0.560 -15.869 1.00 95.38 91 THR A N 1
ATOM 710 C CA . THR A 1 91 ? 9.826 -0.214 -17.194 1.00 95.38 91 THR A CA 1
ATOM 711 C C . THR A 1 91 ? 8.685 -1.167 -17.502 1.00 95.38 91 THR A C 1
ATOM 713 O O . THR A 1 91 ? 8.6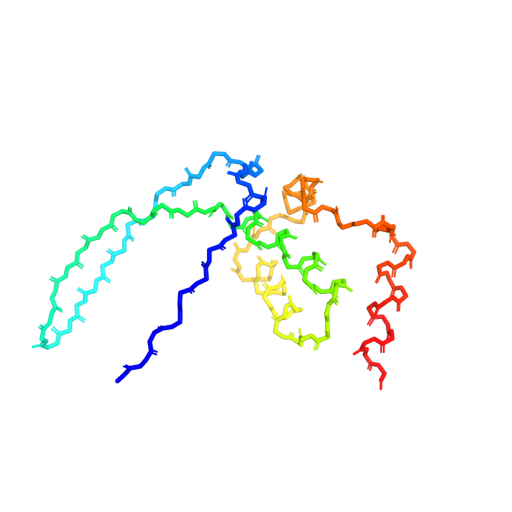80 -2.287 -16.993 1.00 95.38 91 THR A O 1
ATOM 716 N N . ARG A 1 92 ? 7.754 -0.766 -18.375 1.00 93.06 92 ARG A N 1
ATOM 717 C CA . ARG A 1 92 ? 6.654 -1.638 -18.811 1.00 93.06 92 ARG A CA 1
ATOM 718 C C . ARG A 1 92 ? 7.164 -3.011 -19.261 1.00 93.06 92 ARG A C 1
ATOM 720 O O . ARG A 1 92 ? 6.718 -4.027 -18.746 1.00 93.06 92 ARG A O 1
ATOM 727 N N . ARG A 1 93 ? 8.165 -3.030 -20.151 1.00 96.56 93 ARG A N 1
ATOM 728 C CA . ARG A 1 93 ? 8.766 -4.269 -20.668 1.00 96.56 93 ARG A CA 1
ATOM 729 C C . ARG A 1 93 ? 9.325 -5.148 -19.547 1.00 96.56 93 ARG A C 1
ATOM 731 O O . ARG A 1 93 ? 9.075 -6.347 -19.538 1.00 96.56 93 ARG A O 1
ATOM 738 N N . ARG A 1 94 ? 10.075 -4.568 -18.601 1.00 96.38 94 ARG A N 1
ATOM 739 C CA . ARG A 1 94 ? 10.640 -5.327 -17.470 1.00 96.38 94 ARG A CA 1
ATOM 740 C C . ARG A 1 94 ? 9.557 -5.839 -16.527 1.00 96.38 94 ARG A C 1
ATOM 742 O O . ARG A 1 94 ? 9.680 -6.959 -16.057 1.00 96.38 94 ARG A O 1
ATOM 749 N N . ALA A 1 95 ? 8.519 -5.049 -16.268 1.00 94.31 95 ALA A N 1
ATOM 750 C CA . ALA A 1 95 ? 7.404 -5.455 -15.419 1.00 94.31 95 ALA A CA 1
ATOM 751 C C . ALA A 1 95 ? 6.620 -6.628 -16.031 1.00 94.31 95 ALA A C 1
ATOM 753 O O . ALA A 1 95 ? 6.353 -7.604 -15.339 1.00 94.31 95 ALA A O 1
ATOM 754 N N . GLU A 1 96 ? 6.321 -6.576 -17.333 1.00 94.31 96 GLU A N 1
ATOM 755 C CA . GLU A 1 96 ? 5.627 -7.655 -18.048 1.00 94.31 96 GLU A CA 1
ATOM 756 C C . GLU A 1 96 ? 6.448 -8.954 -18.080 1.00 94.31 96 GLU A C 1
ATOM 758 O O . GLU A 1 96 ? 5.905 -10.025 -17.813 1.00 94.31 96 GLU A O 1
ATOM 763 N N . LEU A 1 97 ? 7.753 -8.872 -18.371 1.00 95.38 97 LEU A N 1
ATOM 764 C CA . LEU A 1 97 ? 8.648 -10.037 -18.351 1.00 95.38 97 LEU A CA 1
ATOM 765 C C . LEU A 1 97 ? 8.744 -10.642 -16.948 1.00 95.38 97 LEU A C 1
ATOM 767 O O . LEU A 1 97 ? 8.521 -11.837 -16.783 1.00 95.38 97 LEU A O 1
ATOM 771 N N . ASN A 1 98 ? 8.985 -9.801 -15.940 1.00 93.94 98 ASN A N 1
ATOM 772 C CA . ASN A 1 98 ? 9.075 -10.227 -14.548 1.00 93.94 98 ASN A CA 1
ATOM 773 C C . ASN A 1 98 ? 7.790 -10.907 -14.060 1.00 93.94 98 ASN A C 1
ATOM 775 O O . ASN A 1 98 ? 7.856 -11.888 -13.327 1.00 93.94 98 ASN A O 1
ATOM 779 N N . LEU A 1 99 ? 6.620 -10.405 -14.467 1.00 91.69 99 LEU A N 1
ATOM 780 C CA . LEU A 1 99 ? 5.347 -11.031 -14.126 1.00 91.69 99 LEU A CA 1
ATOM 781 C C . LEU A 1 99 ? 5.211 -12.413 -14.774 1.00 91.69 99 LEU A C 1
ATOM 783 O O . LEU A 1 99 ? 4.796 -13.348 -14.100 1.00 91.69 99 LEU A O 1
ATOM 787 N N . ARG A 1 100 ? 5.581 -12.559 -16.053 1.00 91.75 100 ARG A N 1
ATOM 788 C CA . ARG A 1 100 ? 5.530 -13.853 -16.757 1.00 91.75 100 ARG A CA 1
ATOM 789 C C . ARG A 1 100 ? 6.440 -14.893 -16.111 1.00 91.75 100 ARG A C 1
ATOM 791 O O . ARG A 1 100 ? 5.990 -16.006 -15.882 1.00 91.75 100 ARG A O 1
ATOM 798 N N . GLU A 1 101 ? 7.669 -14.514 -15.766 1.00 91.50 101 GLU A N 1
ATOM 799 C CA . GLU A 1 101 ? 8.627 -15.388 -15.069 1.00 91.50 101 GLU A CA 1
ATOM 800 C C . GLU A 1 101 ? 8.114 -15.862 -13.703 1.00 91.50 101 GLU A C 1
ATOM 802 O O . GLU A 1 101 ? 8.478 -16.933 -13.240 1.00 91.50 101 GLU A O 1
ATOM 807 N N . LYS A 1 102 ? 7.260 -15.075 -13.040 1.00 87.50 102 LYS A N 1
ATOM 808 C CA . LYS A 1 102 ? 6.664 -15.441 -11.745 1.00 87.50 102 LYS A CA 1
ATOM 809 C C . LYS A 1 102 ? 5.467 -16.384 -11.857 1.00 87.50 102 LYS A C 1
ATOM 811 O O . LYS A 1 102 ? 4.989 -16.850 -10.825 1.00 87.50 102 LYS A O 1
ATOM 816 N N . LEU A 1 103 ? 4.951 -16.600 -13.067 1.00 80.69 103 LEU A N 1
ATOM 817 C CA . LEU A 1 103 ? 3.800 -17.466 -13.341 1.00 80.69 103 LEU A CA 1
ATOM 818 C C . LEU A 1 103 ? 4.206 -18.852 -13.866 1.00 80.69 103 LEU A C 1
ATOM 820 O O . LEU A 1 103 ? 3.343 -19.722 -13.963 1.00 80.69 103 LEU A O 1
ATOM 824 N N . THR A 1 104 ? 5.481 -19.032 -14.215 1.00 73.62 104 THR A N 1
ATOM 825 C CA . THR A 1 104 ? 6.105 -20.304 -14.614 1.00 73.62 104 THR A CA 1
ATOM 826 C C . THR A 1 104 ? 6.800 -20.958 -13.435 1.00 73.62 104 THR A C 1
ATOM 828 O O . THR A 1 104 ? 6.648 -22.186 -13.278 1.00 73.62 104 THR A O 1
#